Protein AF-A0A9P4W1W2-F1 (afdb_monomer)

Secondary structure (DSSP, 8-state):
---------------PPPPP-----------THHHHS--SS-----------TTT-SSEEEEEEEEE-TTS-EEEEEEEEETT--TTS-SEEE----EEETTEEEE---EEEEETTTTEEEEE--EEEPPTT--HHHHHHHHHHHHH---------PPP-----

InterPro domains:
  IPR000086 NUDIX hydrolase domain [PF00293] (92-153)
  IPR000086 NUDIX hydrolase domain [PS51462] (87-164)
  IPR015797 NUDIX hydrolase-like domain superfamily [SSF55811] (54-153)
  IPR020084 NUDIX hydrolase, conserved site [PS00893] (127-148)

Mean predicted aligned error: 12.4 Å

Foldseek 3Di:
DDDDDDDDDDDDDDDDDDDDDDPPDPDPDPPVVCVVDVDPDDDDDPDDDDDDQVRDQFKHKDWDFDADPVRDTDIDIDIDTPQDAPLNDFKDFDWDWDDDPPDDTDTDWDFDQDPVVNHTDTGGQMDTAHNPHHNLRRRQVSCCVRPVDGDDDDDDDPDDDDDD

Organism: Curvularia kusanoi (NCBI:txid90978)

Structure (mmCIF, N/CA/C/O backbone):
data_AF-A0A9P4W1W2-F1
#
_entry.id   AF-A0A9P4W1W2-F1
#
loop_
_atom_site.group_PDB
_atom_site.id
_atom_site.type_symbol
_atom_site.label_atom_id
_atom_site.label_alt_id
_atom_site.label_comp_id
_atom_site.label_asym_id
_atom_site.label_entity_id
_atom_site.label_seq_id
_atom_site.pdbx_PDB_ins_code
_atom_site.Cartn_x
_atom_site.Cartn_y
_atom_site.Cartn_z
_atom_site.occupancy
_atom_site.B_iso_or_equiv
_atom_site.auth_seq_id
_atom_site.auth_comp_id
_atom_site.auth_asym_id
_atom_site.auth_atom_id
_atom_site.pdbx_PDB_model_num
ATOM 1 N N . MET A 1 1 ? -58.997 12.666 -8.981 1.00 42.09 1 MET A N 1
ATOM 2 C CA . MET A 1 1 ? -59.905 11.986 -9.927 1.00 42.09 1 MET A CA 1
ATOM 3 C C . MET A 1 1 ? -59.162 11.747 -11.231 1.00 42.09 1 MET A C 1
ATOM 5 O O . MET A 1 1 ? -58.923 12.707 -11.944 1.00 42.09 1 MET A O 1
ATOM 9 N N . TYR A 1 2 ? -58.772 10.505 -11.519 1.00 28.31 2 TYR A N 1
ATOM 10 C CA . TYR A 1 2 ? -58.776 9.957 -12.880 1.00 28.31 2 TYR A CA 1
ATOM 11 C C . TYR A 1 2 ? -58.757 8.426 -12.772 1.00 28.31 2 TYR A C 1
ATOM 13 O O . TYR A 1 2 ? -58.086 7.861 -11.908 1.00 28.31 2 TYR A O 1
ATOM 21 N N . THR A 1 3 ? -59.621 7.786 -13.547 1.00 34.19 3 THR A N 1
ATOM 22 C CA . THR A 1 3 ? -60.171 6.443 -13.340 1.00 34.19 3 THR A CA 1
ATOM 23 C C . THR A 1 3 ? -59.312 5.329 -13.939 1.00 34.19 3 THR A C 1
ATOM 25 O O . THR A 1 3 ? -58.726 5.484 -15.006 1.00 34.19 3 THR A O 1
ATOM 28 N N . ARG A 1 4 ? -59.295 4.182 -13.245 1.00 30.03 4 ARG A N 1
ATOM 29 C CA . ARG A 1 4 ? -58.785 2.883 -13.709 1.00 30.03 4 ARG A CA 1
ATOM 30 C C . ARG A 1 4 ? -59.651 2.332 -14.846 1.00 30.03 4 ARG A C 1
ATOM 32 O O . ARG A 1 4 ? -60.868 2.289 -14.700 1.00 30.03 4 ARG A O 1
ATOM 39 N N . THR A 1 5 ? -59.011 1.768 -15.867 1.00 33.84 5 THR A N 1
ATOM 40 C CA . THR A 1 5 ? -59.645 0.841 -16.815 1.00 33.84 5 THR A CA 1
ATOM 41 C C . THR A 1 5 ? -58.957 -0.515 -16.681 1.00 33.84 5 THR A C 1
ATOM 43 O O . THR A 1 5 ? -57.754 -0.636 -16.897 1.00 33.84 5 THR A O 1
ATOM 46 N N . THR A 1 6 ? -59.706 -1.530 -16.258 1.00 34.06 6 THR A N 1
ATOM 47 C CA . THR A 1 6 ? -59.260 -2.924 -16.144 1.00 34.06 6 THR A CA 1
ATOM 48 C C . THR A 1 6 ? -59.501 -3.653 -17.460 1.00 34.06 6 THR A C 1
ATOM 50 O O . THR A 1 6 ? -60.626 -3.645 -17.952 1.00 34.06 6 THR A O 1
ATOM 53 N N . SER A 1 7 ? -58.488 -4.342 -17.990 1.00 34.75 7 SER A N 1
ATOM 54 C CA . SER A 1 7 ? -58.698 -5.411 -18.972 1.00 34.75 7 SER A CA 1
ATOM 55 C C . SER A 1 7 ? -58.046 -6.695 -18.463 1.00 34.75 7 SER A C 1
ATOM 57 O O . SER A 1 7 ? -56.886 -6.717 -18.054 1.00 34.75 7 SER A O 1
ATOM 59 N N . SER A 1 8 ? -58.861 -7.743 -18.389 1.00 35.97 8 SER A N 1
ATOM 60 C CA . SER A 1 8 ? -58.502 -9.089 -17.962 1.00 35.97 8 SER A CA 1
ATOM 61 C C . SER A 1 8 ? -57.805 -9.831 -19.099 1.00 35.97 8 SER A C 1
ATOM 63 O O . SER A 1 8 ? -58.373 -9.945 -20.185 1.00 35.97 8 SER A O 1
ATOM 65 N N . LEU A 1 9 ? -56.631 -10.403 -18.838 1.00 36.06 9 LEU A N 1
ATOM 66 C CA . LEU A 1 9 ? -55.970 -11.333 -19.751 1.00 36.06 9 LEU A CA 1
ATOM 67 C C . LEU A 1 9 ? -55.675 -12.649 -19.028 1.00 36.06 9 LEU A C 1
ATOM 69 O O . LEU A 1 9 ? -55.103 -12.687 -17.939 1.00 36.06 9 LEU A O 1
ATOM 73 N N . SER A 1 10 ? -56.164 -13.721 -19.647 1.00 35.12 10 SER A N 1
ATOM 74 C CA . SER A 1 10 ? -56.217 -15.092 -19.156 1.00 35.12 10 SER A CA 1
ATOM 75 C C . SER A 1 10 ? -54.838 -15.729 -18.986 1.00 35.12 10 SER A C 1
ATOM 77 O O . SER A 1 10 ? -53.961 -15.573 -19.835 1.00 35.12 10 SER A O 1
ATOM 79 N N . HIS A 1 11 ? -54.711 -16.543 -17.940 1.00 34.38 11 HIS A N 1
ATOM 80 C CA . HIS A 1 11 ? -53.593 -17.444 -17.679 1.00 34.38 11 HIS A CA 1
ATOM 81 C C . HIS A 1 11 ? -53.250 -18.350 -18.875 1.00 34.38 11 HIS A C 1
ATOM 83 O O . HIS A 1 11 ? -54.084 -19.126 -19.342 1.00 34.38 11 HIS A O 1
ATOM 89 N N . ARG A 1 12 ? -51.976 -18.346 -19.279 1.00 35.12 12 ARG A N 1
ATOM 90 C CA . ARG A 1 12 ? -51.316 -19.497 -19.907 1.00 35.12 12 ARG A CA 1
ATOM 91 C C . ARG A 1 12 ? -49.969 -19.714 -19.224 1.00 35.12 12 ARG A C 1
ATOM 93 O O . ARG A 1 12 ? -49.040 -18.936 -19.410 1.00 35.12 12 ARG A O 1
ATOM 100 N N . SER A 1 13 ? -49.885 -20.769 -18.419 1.00 30.78 13 SER A N 1
ATOM 101 C CA . SER A 1 13 ? -48.645 -21.239 -17.805 1.00 30.78 13 SER A CA 1
ATOM 102 C C . SER A 1 13 ? -47.705 -21.771 -18.886 1.00 30.78 13 SER A C 1
ATOM 104 O O . SER A 1 13 ? -48.005 -22.772 -19.536 1.00 30.78 13 SER A O 1
ATOM 106 N N . ALA A 1 14 ? -46.565 -21.112 -19.085 1.00 34.19 14 ALA A N 1
ATOM 107 C CA . ALA A 1 14 ? -45.470 -21.641 -19.887 1.00 34.19 14 ALA A CA 1
ATOM 108 C C . ALA A 1 14 ? -44.576 -22.512 -18.991 1.00 34.19 14 ALA A C 1
ATOM 110 O O . ALA A 1 14 ? -43.896 -22.018 -18.095 1.00 34.19 14 ALA A O 1
ATOM 111 N N . ILE A 1 15 ? -44.608 -23.824 -19.220 1.00 38.09 15 ILE A N 1
ATOM 112 C CA . ILE A 1 15 ? -43.747 -24.807 -18.555 1.00 38.09 15 ILE A CA 1
ATOM 113 C C . ILE A 1 15 ? -42.338 -24.682 -19.158 1.00 38.09 15 ILE A C 1
ATOM 115 O O . ILE A 1 15 ? -42.110 -25.062 -20.307 1.00 38.09 15 ILE A O 1
ATOM 119 N N . LEU A 1 16 ? -41.391 -24.132 -18.394 1.00 31.44 16 LEU A N 1
ATOM 120 C CA . LEU A 1 16 ? -39.969 -24.097 -18.748 1.00 31.44 16 LEU A CA 1
ATOM 121 C C . LEU A 1 16 ? -39.362 -25.500 -18.585 1.00 31.44 16 LEU A C 1
ATOM 123 O O . LEU A 1 16 ? -39.428 -26.097 -17.512 1.00 31.44 16 LEU A O 1
ATOM 127 N N . LYS A 1 17 ? -38.767 -26.035 -19.658 1.00 33.22 17 LYS A N 1
ATOM 128 C CA . LYS A 1 17 ? -38.020 -27.302 -19.625 1.00 33.22 17 LYS A CA 1
ATOM 129 C C . LYS A 1 17 ? -36.718 -27.116 -18.829 1.00 33.22 17 LYS A C 1
ATOM 131 O O . LYS A 1 17 ? -36.038 -26.112 -19.046 1.00 33.22 17 LYS A O 1
ATOM 136 N N . PRO A 1 18 ? -36.327 -28.063 -17.957 1.00 31.56 18 PRO A N 1
ATOM 137 C CA . PRO A 1 18 ? -35.081 -27.961 -17.212 1.00 31.56 18 PRO A CA 1
ATOM 138 C C . PRO A 1 18 ? -33.891 -28.023 -18.174 1.00 31.56 18 PRO A C 1
ATOM 140 O O . PRO A 1 18 ? -33.694 -28.995 -18.907 1.00 31.56 18 PRO A O 1
ATOM 143 N N . HIS A 1 19 ? -33.118 -26.940 -18.183 1.00 33.47 19 HIS A N 1
ATOM 144 C CA . HIS A 1 19 ? -31.867 -26.826 -18.911 1.00 33.47 19 HIS A CA 1
ATOM 145 C C . HIS A 1 19 ? -30.875 -27.855 -18.354 1.00 33.47 19 HIS A C 1
ATOM 147 O O . HIS A 1 19 ? -30.673 -27.952 -17.144 1.00 33.47 19 HIS A O 1
ATOM 153 N N . GLN A 1 20 ? -30.275 -28.633 -19.252 1.00 35.59 20 GLN A N 1
ATOM 154 C CA . GLN A 1 20 ? -29.245 -29.627 -18.962 1.00 35.59 20 GLN A CA 1
ATOM 155 C C . GLN A 1 20 ? -28.138 -28.999 -18.096 1.00 35.59 20 GLN A C 1
ATOM 157 O O . GLN A 1 20 ? -27.465 -28.064 -18.535 1.00 35.59 20 GLN A O 1
ATOM 162 N N . GLN A 1 21 ? -27.963 -29.499 -16.869 1.00 32.88 21 GLN A N 1
ATOM 163 C CA . GLN A 1 21 ? -26.798 -29.204 -16.037 1.00 32.88 21 GLN A CA 1
ATOM 164 C C . GLN A 1 21 ? -25.576 -29.829 -16.709 1.00 32.88 21 GLN A C 1
ATOM 166 O O . GLN A 1 21 ? -25.423 -31.053 -16.745 1.00 32.88 21 GLN A O 1
ATOM 171 N N . SER A 1 22 ? -24.703 -28.992 -17.265 1.00 32.34 22 SER A N 1
ATOM 172 C CA . SER A 1 22 ? -23.384 -29.440 -17.684 1.00 32.34 22 SER A CA 1
ATOM 173 C C . SER A 1 22 ? -22.628 -29.914 -16.442 1.00 32.34 22 SER A C 1
ATOM 175 O O . SER A 1 22 ? -22.437 -29.183 -15.471 1.00 32.34 22 SER A O 1
ATOM 177 N N . LYS A 1 23 ? -22.230 -31.189 -16.455 1.00 33.22 23 LYS A N 1
ATOM 178 C CA . LYS A 1 23 ? -21.349 -31.783 -15.450 1.00 33.22 23 LYS A CA 1
ATOM 179 C C . LYS A 1 23 ? -20.039 -30.994 -15.436 1.00 33.22 23 LYS A C 1
ATOM 181 O O . LYS A 1 23 ? -19.191 -31.203 -16.303 1.00 33.22 23 LYS A O 1
ATOM 186 N N . PHE A 1 24 ? -19.856 -30.111 -14.457 1.00 33.50 24 PHE A N 1
ATOM 187 C CA . PHE A 1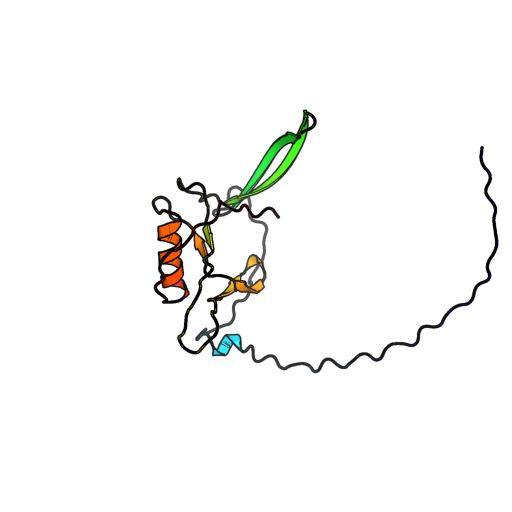 24 ? -18.529 -29.607 -14.127 1.00 33.50 24 PHE A CA 1
ATOM 188 C C . PHE A 1 24 ? -17.697 -30.806 -13.671 1.00 33.50 24 PHE A C 1
ATOM 190 O O . PHE A 1 24 ? -17.921 -31.372 -12.602 1.00 33.50 24 PHE A O 1
ATOM 197 N N . ARG A 1 25 ? -16.773 -31.245 -14.532 1.00 31.89 25 ARG A N 1
ATOM 198 C CA . ARG A 1 25 ? -15.729 -32.196 -14.151 1.00 31.89 25 ARG A CA 1
ATOM 199 C C . ARG A 1 25 ? -14.997 -31.600 -12.952 1.00 31.89 25 ARG A C 1
ATOM 201 O O . ARG A 1 25 ? -14.502 -30.479 -13.042 1.00 31.89 25 ARG A O 1
ATOM 208 N N . SER A 1 26 ? -14.927 -32.344 -11.850 1.00 28.95 26 SER A N 1
ATOM 209 C CA . SER A 1 26 ? -14.042 -32.002 -10.744 1.00 28.95 26 SER A CA 1
ATOM 210 C C . SER A 1 26 ? -12.615 -32.013 -11.282 1.00 28.95 26 SER A C 1
ATOM 212 O O . SER A 1 26 ? -12.039 -33.074 -11.529 1.00 28.95 26 SER A O 1
ATOM 214 N N . PHE A 1 27 ? -12.053 -30.833 -11.510 1.00 32.97 27 PHE A N 1
ATOM 215 C CA . PHE A 1 27 ? -10.617 -30.709 -11.655 1.00 32.97 27 PHE A CA 1
ATOM 216 C C . PHE A 1 27 ? -10.031 -31.071 -10.293 1.00 32.97 27 PHE A C 1
ATOM 218 O O . PHE A 1 27 ? -10.246 -30.374 -9.307 1.00 32.97 27 PHE A O 1
ATOM 225 N N . THR A 1 28 ? -9.350 -32.210 -10.214 1.00 33.50 28 THR A N 1
ATOM 226 C CA . THR A 1 28 ? -8.430 -32.503 -9.118 1.00 33.50 28 THR A CA 1
ATOM 227 C C . THR A 1 28 ? -7.371 -31.408 -9.121 1.00 33.50 28 THR A C 1
ATOM 229 O O . THR A 1 28 ? -6.455 -31.417 -9.941 1.00 33.50 28 THR A O 1
ATOM 232 N N . THR A 1 29 ? -7.549 -30.417 -8.250 1.00 39.22 29 THR A N 1
ATOM 233 C CA . THR A 1 29 ? -6.682 -29.247 -8.131 1.00 39.22 29 THR A CA 1
ATOM 234 C C . THR A 1 29 ? -5.360 -29.650 -7.485 1.00 39.22 29 THR A C 1
ATOM 236 O O . THR A 1 29 ? -5.140 -29.439 -6.294 1.00 39.22 29 THR A O 1
ATOM 239 N N . THR A 1 30 ? -4.421 -30.188 -8.260 1.00 42.84 30 THR A N 1
ATOM 240 C CA . THR A 1 30 ? -3.017 -29.906 -7.952 1.00 42.84 30 THR A CA 1
ATOM 241 C C . THR A 1 30 ? -2.836 -28.418 -8.211 1.00 42.84 30 THR A C 1
ATOM 243 O O . THR A 1 30 ? -2.748 -28.005 -9.362 1.00 42.84 30 THR A O 1
ATOM 246 N N . ASN A 1 31 ? -2.909 -27.609 -7.151 1.00 49.53 31 ASN A N 1
ATOM 247 C CA . ASN A 1 31 ? -2.805 -26.156 -7.225 1.00 49.53 31 ASN A CA 1
ATOM 248 C C . ASN A 1 31 ? -1.480 -25.785 -7.929 1.00 49.53 31 ASN A C 1
ATOM 250 O O . ASN A 1 31 ? -0.4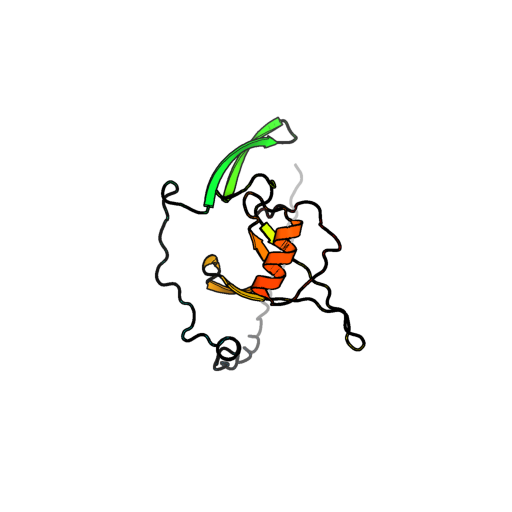23 -25.958 -7.313 1.00 49.53 31 ASN A O 1
ATOM 254 N N . PRO A 1 32 ? -1.495 -25.318 -9.195 1.00 47.28 32 PRO A N 1
ATOM 255 C CA . PRO A 1 32 ? -0.273 -25.110 -9.978 1.00 47.28 32 PRO A CA 1
ATOM 256 C C . PRO A 1 32 ? 0.639 -24.043 -9.355 1.00 47.28 32 PRO A C 1
ATOM 258 O O . PRO A 1 32 ? 1.845 -24.039 -9.587 1.00 47.28 32 PRO A O 1
ATOM 261 N N . PHE A 1 33 ? 0.090 -23.200 -8.476 1.00 49.56 33 PHE A N 1
ATOM 262 C CA . PHE A 1 33 ? 0.831 -22.213 -7.696 1.00 49.56 33 PHE A CA 1
ATOM 263 C C . PHE A 1 33 ? 1.809 -22.838 -6.693 1.00 49.56 33 PHE A C 1
ATOM 265 O O . PHE A 1 33 ? 2.859 -22.260 -6.423 1.00 49.56 33 PHE A O 1
ATOM 272 N N . ARG A 1 34 ? 1.511 -24.037 -6.169 1.00 50.38 34 ARG A N 1
ATOM 273 C CA . ARG A 1 34 ? 2.371 -24.722 -5.188 1.00 50.38 34 ARG A CA 1
ATOM 274 C C . ARG A 1 34 ? 3.686 -25.212 -5.801 1.00 50.38 34 ARG A C 1
ATOM 276 O O . ARG A 1 34 ? 4.652 -25.390 -5.075 1.00 50.38 34 ARG A O 1
ATOM 283 N N . ALA A 1 35 ? 3.713 -25.452 -7.111 1.00 47.97 35 ALA A N 1
ATOM 284 C CA . ALA A 1 35 ? 4.916 -25.895 -7.813 1.00 47.97 35 ALA A CA 1
ATOM 285 C C . ALA A 1 35 ? 5.813 -24.723 -8.252 1.00 47.97 35 ALA A C 1
ATOM 287 O O . ALA A 1 35 ? 7.020 -24.902 -8.374 1.00 47.97 35 ALA A O 1
ATOM 288 N N . ALA A 1 36 ? 5.236 -23.538 -8.490 1.00 51.41 36 ALA A N 1
ATOM 289 C CA . ALA A 1 36 ? 5.962 -22.370 -9.000 1.00 51.41 36 ALA A CA 1
ATOM 290 C C . ALA A 1 36 ? 6.721 -21.596 -7.908 1.00 51.41 36 ALA A C 1
ATOM 292 O O . ALA A 1 36 ? 7.779 -21.035 -8.174 1.00 51.41 36 ALA A O 1
ATOM 293 N N . TYR A 1 37 ? 6.206 -21.596 -6.678 1.00 55.16 37 TYR A N 1
ATOM 294 C CA . TYR A 1 37 ? 6.903 -21.079 -5.504 1.00 55.16 37 TYR A CA 1
ATOM 295 C C . TYR A 1 37 ? 7.289 -22.263 -4.625 1.00 55.16 37 TYR A C 1
ATOM 297 O O . TYR A 1 37 ? 6.419 -23.053 -4.272 1.00 55.16 37 TYR A O 1
ATOM 305 N N . ASN A 1 38 ? 8.570 -22.387 -4.261 1.00 60.88 38 ASN A N 1
ATOM 306 C CA . ASN A 1 38 ? 9.101 -23.426 -3.368 1.00 60.88 38 ASN A CA 1
ATOM 307 C C . ASN A 1 38 ? 8.583 -23.246 -1.922 1.00 60.88 38 ASN A C 1
ATOM 309 O O . ASN A 1 38 ? 9.343 -22.989 -0.991 1.00 60.88 38 ASN A O 1
ATOM 313 N N . MET A 1 39 ? 7.263 -23.297 -1.743 1.00 66.44 39 MET A N 1
ATOM 314 C CA . MET A 1 39 ? 6.580 -23.095 -0.475 1.00 66.44 39 MET A CA 1
ATOM 315 C C . MET A 1 39 ? 6.381 -24.454 0.201 1.00 66.44 39 MET A C 1
ATOM 317 O O . MET A 1 39 ? 5.687 -25.314 -0.353 1.00 66.44 39 MET A O 1
ATOM 321 N N 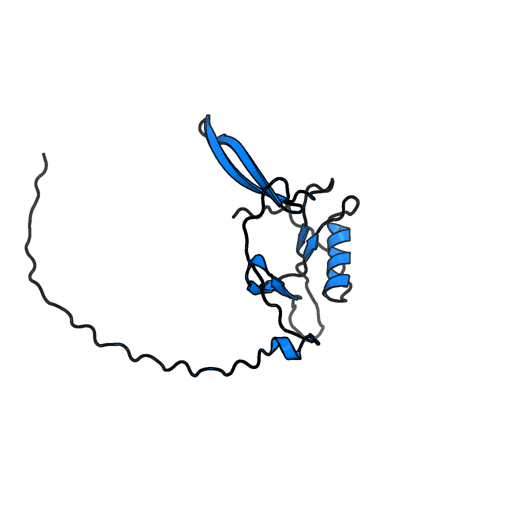. PRO A 1 40 ? 6.923 -24.666 1.413 1.00 77.19 40 PRO A N 1
ATOM 322 C CA . PRO A 1 40 ? 6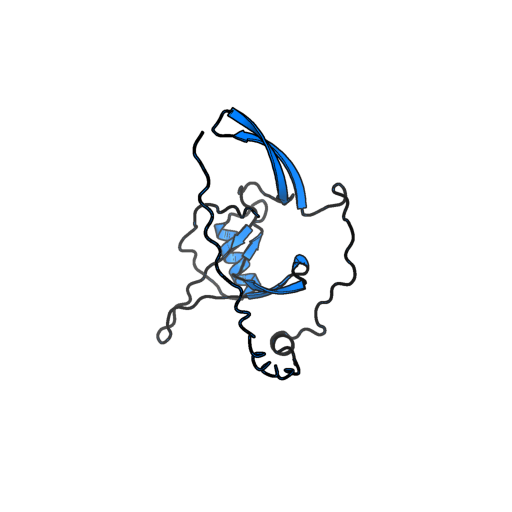.823 -25.956 2.096 1.00 77.19 40 PRO A CA 1
ATOM 323 C C . PRO A 1 40 ? 5.368 -26.325 2.435 1.00 77.19 40 PRO A C 1
ATOM 325 O O . PRO A 1 40 ? 5.010 -27.504 2.468 1.00 77.19 40 PRO A O 1
ATOM 328 N N . GLN A 1 41 ? 4.499 -25.327 2.628 1.00 84.06 41 GLN A N 1
ATOM 329 C CA . GLN A 1 41 ? 3.091 -25.505 2.978 1.00 84.06 41 GLN A CA 1
ATOM 330 C C . GLN A 1 41 ? 2.215 -24.390 2.379 1.00 84.06 41 GLN A C 1
ATOM 332 O O . GLN A 1 41 ? 2.667 -23.263 2.196 1.00 84.06 41 GLN A O 1
ATOM 337 N N . ALA A 1 42 ? 0.946 -24.703 2.091 1.00 85.81 42 ALA A N 1
ATOM 338 C CA . ALA A 1 42 ? -0.044 -23.716 1.664 1.00 85.81 42 ALA A CA 1
ATOM 339 C C . ALA A 1 42 ? -0.492 -22.803 2.831 1.00 85.81 42 ALA A C 1
ATOM 341 O O . ALA A 1 42 ? -0.658 -23.301 3.952 1.00 85.81 42 ALA A O 1
ATOM 342 N N . PRO A 1 43 ? -0.744 -21.503 2.581 1.00 90.69 43 PRO A N 1
ATOM 343 C CA . PRO A 1 43 ? -1.346 -20.610 3.566 1.00 90.69 43 PRO A CA 1
ATOM 344 C C . PRO A 1 43 ? -2.704 -21.132 4.046 1.00 90.69 43 PRO A C 1
ATOM 346 O O . PRO A 1 43 ? -3.453 -21.738 3.280 1.00 90.69 43 PRO A O 1
ATOM 349 N N . LYS A 1 44 ? -3.011 -20.913 5.326 1.00 92.38 44 LYS A N 1
ATOM 350 C CA . LYS A 1 44 ? -4.290 -21.295 5.928 1.00 92.38 44 LYS A CA 1
ATOM 351 C C . LYS A 1 44 ? -4.642 -20.340 7.062 1.00 92.38 44 LYS A C 1
ATOM 353 O O . LYS A 1 44 ? -3.851 -20.182 7.996 1.00 92.38 44 LYS A O 1
ATOM 358 N N . ILE A 1 45 ? -5.845 -19.773 7.020 1.00 95.06 45 ILE A N 1
ATOM 359 C CA . ILE A 1 45 ? -6.403 -19.011 8.140 1.00 95.06 45 ILE A CA 1
ATOM 360 C C . ILE A 1 45 ? -6.642 -19.959 9.319 1.00 95.06 45 ILE A C 1
ATOM 362 O O . ILE A 1 45 ? -7.290 -20.998 9.186 1.00 95.06 45 ILE A O 1
ATOM 366 N N . LYS A 1 46 ? -6.087 -19.614 10.484 1.00 96.38 46 LYS A N 1
ATOM 367 C CA . LYS A 1 46 ? -6.242 -20.410 11.712 1.00 96.38 46 LYS A CA 1
ATOM 368 C C . LYS A 1 46 ? -7.482 -20.018 12.510 1.00 96.38 46 LYS A C 1
ATOM 370 O O . LYS A 1 46 ? -8.157 -20.892 13.041 1.00 96.38 46 LYS A O 1
ATOM 375 N N . LYS A 1 47 ? -7.748 -18.717 12.619 1.00 96.25 47 LYS A N 1
ATOM 376 C CA . LYS A 1 47 ? -8.836 -18.140 13.411 1.00 96.25 47 LYS A CA 1
ATOM 377 C C . LYS A 1 47 ? -9.111 -16.721 12.913 1.00 96.25 47 LYS A C 1
ATOM 379 O O . LYS A 1 47 ? -8.180 -16.044 12.482 1.00 96.25 47 LYS A O 1
ATOM 384 N N . ILE A 1 48 ? -10.370 -16.301 12.982 1.00 95.94 48 ILE A N 1
ATOM 385 C CA . ILE A 1 48 ? -10.810 -14.920 12.768 1.00 95.94 48 ILE A CA 1
ATOM 386 C C . ILE A 1 48 ? -11.544 -14.502 14.040 1.00 95.94 48 ILE A C 1
ATOM 388 O O . ILE A 1 48 ? -12.405 -15.239 14.521 1.00 95.94 48 ILE A O 1
ATOM 392 N N . GLU A 1 49 ? -11.183 -13.354 14.602 1.00 96.25 49 GLU A N 1
ATOM 393 C CA . GLU A 1 49 ? -11.792 -12.808 15.814 1.00 96.25 49 GLU A CA 1
ATOM 394 C C . GLU A 1 49 ? -11.885 -11.284 15.736 1.00 96.25 49 GLU A C 1
ATOM 396 O O . GLU A 1 49 ? -11.208 -10.656 14.919 1.00 96.25 49 GLU A O 1
ATOM 401 N N . ALA A 1 50 ? -12.759 -10.697 16.553 1.00 94.75 50 ALA A N 1
ATOM 402 C CA . ALA A 1 50 ? -12.866 -9.249 16.647 1.00 94.75 50 ALA A CA 1
ATOM 403 C C . ALA A 1 50 ? -11.569 -8.674 17.234 1.00 94.75 50 ALA A C 1
ATOM 405 O O . ALA A 1 50 ? -11.081 -9.172 18.246 1.00 94.75 50 ALA A O 1
ATOM 406 N N . LEU A 1 51 ? -11.036 -7.626 16.603 1.00 94.25 51 LEU A N 1
ATOM 407 C CA . LEU A 1 51 ? -9.866 -6.892 17.080 1.00 94.25 51 LEU A CA 1
ATOM 408 C C . LEU A 1 51 ? -10.327 -5.551 17.671 1.00 94.25 51 LEU A C 1
ATOM 410 O O . LEU A 1 51 ? -10.831 -4.716 16.912 1.00 94.25 51 LEU A O 1
ATOM 414 N N . PRO A 1 52 ? -10.181 -5.330 18.989 1.00 94.75 52 PRO A N 1
ATOM 415 C CA . PRO A 1 52 ? -10.448 -4.035 19.608 1.00 94.75 52 PRO A CA 1
ATOM 416 C C . PRO A 1 52 ? -9.624 -2.904 18.969 1.00 94.75 52 PRO A C 1
ATOM 418 O O . PRO A 1 52 ? -8.485 -3.097 18.539 1.00 94.75 52 PRO A O 1
ATOM 421 N N . ALA A 1 53 ? -10.209 -1.708 18.867 1.00 91.88 53 ALA A N 1
ATOM 422 C CA . ALA A 1 53 ? -9.613 -0.592 18.122 1.00 91.88 53 ALA A CA 1
ATOM 423 C C . ALA A 1 53 ? -8.326 -0.033 18.767 1.00 91.88 53 ALA A C 1
ATOM 425 O O . ALA A 1 53 ? -7.439 0.469 18.068 1.00 91.88 53 ALA A O 1
ATOM 426 N N . ASP A 1 54 ? -8.228 -0.129 20.090 1.00 92.75 54 ASP A N 1
ATOM 427 C CA . ASP A 1 54 ? -7.062 0.223 20.901 1.00 92.75 54 ASP A CA 1
ATOM 428 C C . ASP A 1 54 ? -5.910 -0.779 20.740 1.00 92.75 54 ASP A C 1
ATOM 430 O O . ASP A 1 54 ? -4.744 -0.387 20.776 1.00 92.75 54 ASP A O 1
ATOM 434 N N . GLU A 1 55 ? -6.219 -2.042 20.451 1.00 94.94 55 GLU A N 1
ATOM 435 C CA . GLU A 1 55 ? -5.230 -3.080 20.135 1.00 94.94 55 GLU A CA 1
ATOM 436 C C . GLU A 1 55 ? -4.783 -3.061 18.659 1.00 94.94 55 GLU A C 1
ATOM 438 O O . GLU A 1 55 ? -3.739 -3.616 18.296 1.00 94.94 55 GLU A O 1
ATOM 443 N N . ALA A 1 56 ? -5.549 -2.417 17.773 1.00 94.69 56 ALA A N 1
ATOM 444 C CA . ALA A 1 56 ? -5.273 -2.414 16.342 1.00 94.69 56 ALA A CA 1
ATOM 445 C C . ALA A 1 56 ? -3.984 -1.642 16.000 1.00 94.69 56 ALA A C 1
ATOM 447 O O . ALA A 1 56 ? -3.924 -0.418 16.077 1.00 94.69 56 ALA A O 1
ATOM 448 N N . LYS A 1 57 ? -2.939 -2.345 15.550 1.00 94.56 57 LYS A N 1
ATOM 449 C CA . LYS A 1 57 ? -1.649 -1.720 15.198 1.00 94.56 57 LYS A CA 1
ATOM 450 C C . LYS A 1 57 ? -1.650 -0.994 13.847 1.00 94.56 57 LYS A C 1
ATOM 452 O O . LYS A 1 57 ? -0.977 0.020 13.695 1.00 94.56 57 LYS A O 1
ATOM 457 N N . TRP A 1 58 ? -2.348 -1.539 12.852 1.00 92.81 58 TRP A N 1
ATOM 458 C CA . TRP A 1 58 ? -2.144 -1.164 11.443 1.00 92.81 58 TRP A CA 1
ATOM 459 C C . TRP A 1 58 ? -3.251 -0.285 10.861 1.00 92.81 58 TRP A C 1
ATOM 461 O O . TRP A 1 58 ? -2.976 0.570 10.019 1.00 92.81 58 TRP A O 1
ATOM 471 N N . VAL A 1 59 ? -4.488 -0.506 11.301 1.00 93.88 59 VAL A N 1
ATOM 472 C CA . VAL A 1 59 ? -5.699 0.136 10.780 1.00 93.88 59 VAL A CA 1
ATOM 473 C C . VAL A 1 59 ? -6.462 0.773 11.935 1.00 93.88 59 VAL A C 1
ATOM 475 O O . VAL A 1 59 ? -6.432 0.269 13.057 1.00 93.88 59 VAL A O 1
ATOM 478 N N . GLU A 1 60 ? -7.139 1.878 11.661 1.00 93.94 60 GLU A N 1
ATOM 479 C CA . GLU A 1 60 ? -8.115 2.506 12.545 1.00 93.94 60 GLU A CA 1
ATOM 480 C C . GLU A 1 60 ? -9.425 2.771 11.819 1.00 93.94 60 GLU A C 1
ATOM 482 O O . GLU A 1 60 ? -9.438 2.970 10.605 1.00 93.94 60 GLU A O 1
ATOM 487 N N . PHE A 1 61 ? -10.514 2.814 12.584 1.00 93.94 61 PHE A N 1
ATOM 488 C CA . PHE A 1 61 ? -11.801 3.287 12.101 1.00 93.94 61 PHE A CA 1
ATOM 489 C C . PHE A 1 61 ? -12.019 4.725 12.556 1.00 93.94 61 PHE A C 1
ATOM 491 O O . PHE A 1 61 ? -11.906 5.037 13.742 1.00 93.94 61 PHE A O 1
ATOM 498 N N . GLN A 1 62 ? -12.337 5.598 11.609 1.00 92.31 62 GLN A N 1
ATOM 499 C CA . GLN A 1 62 ? -12.607 7.006 11.842 1.00 92.31 62 GLN A CA 1
ATOM 500 C C . GLN A 1 62 ? -14.064 7.326 11.524 1.00 92.31 62 GLN A C 1
ATOM 502 O O . GLN A 1 62 ? -14.624 6.861 10.530 1.00 92.31 62 GLN A O 1
ATOM 507 N N . LYS A 1 63 ? -14.662 8.177 12.359 1.00 95.25 63 LYS A N 1
ATOM 508 C CA . LYS A 1 63 ? -15.938 8.825 12.070 1.00 95.25 63 LYS A CA 1
ATOM 509 C C . LYS A 1 63 ? -15.659 10.212 11.506 1.00 95.25 63 LYS A C 1
ATOM 511 O O . LYS A 1 63 ? -15.103 11.060 12.200 1.00 95.25 63 LYS A O 1
ATOM 516 N N . ILE A 1 64 ? -16.071 10.440 10.268 1.00 94.62 64 ILE A N 1
ATOM 517 C CA . ILE A 1 64 ? -15.922 11.716 9.575 1.00 94.62 64 ILE A CA 1
ATOM 518 C C . ILE A 1 64 ? -17.267 12.436 9.624 1.00 94.62 64 ILE A C 1
ATOM 520 O O . ILE A 1 64 ? -18.209 12.054 8.931 1.00 94.62 64 ILE A O 1
ATOM 524 N N . SER A 1 65 ? -17.353 13.482 10.442 1.00 97.00 65 SER A N 1
ATOM 525 C CA . SER A 1 65 ? -18.472 14.426 10.414 1.00 97.00 65 SER A CA 1
ATOM 526 C C . SER A 1 65 ? -18.153 15.526 9.406 1.00 97.00 65 SER A C 1
ATOM 528 O O . SER A 1 65 ? -17.155 16.229 9.565 1.00 97.00 65 SER A O 1
ATOM 530 N N . TRP A 1 66 ? -18.964 15.664 8.361 1.00 95.88 66 TRP A N 1
ATOM 531 C CA . TRP A 1 66 ? -18.722 16.620 7.280 1.00 95.88 66 TRP A CA 1
ATOM 532 C C . TRP A 1 66 ? -20.021 17.250 6.786 1.00 95.88 66 TRP A C 1
ATOM 534 O O . TRP A 1 66 ? -21.103 16.713 7.007 1.00 95.88 66 TRP A O 1
ATOM 544 N N . GLN A 1 67 ? -19.909 18.389 6.108 1.00 97.56 67 GLN A N 1
ATOM 545 C CA . GLN A 1 67 ? -21.045 19.079 5.514 1.00 97.56 67 GLN A CA 1
ATOM 546 C C . GLN A 1 67 ? -21.051 18.874 4.000 1.00 97.56 67 GLN A C 1
ATOM 548 O O . GLN A 1 67 ? -20.042 19.114 3.335 1.00 97.56 67 GLN A O 1
ATOM 553 N N . ASP A 1 68 ? -22.184 18.423 3.463 1.00 96.25 68 ASP A N 1
ATOM 554 C CA . ASP A 1 68 ? -22.330 18.184 2.031 1.00 96.25 68 ASP A CA 1
ATOM 555 C C . ASP A 1 68 ? -22.487 19.476 1.214 1.00 96.25 68 ASP A C 1
ATOM 557 O O . ASP A 1 68 ? -22.623 20.578 1.748 1.00 96.25 68 ASP A O 1
ATOM 561 N N . GLN A 1 69 ? -22.506 19.344 -0.113 1.00 96.75 69 GLN A N 1
ATOM 562 C CA . GLN A 1 69 ? -22.638 20.464 -1.050 1.00 96.75 69 GLN A CA 1
ATOM 563 C C . GLN A 1 69 ? -23.940 21.272 -0.902 1.00 96.75 69 GLN A C 1
ATOM 565 O O . GLN A 1 69 ? -24.085 22.320 -1.524 1.00 96.75 69 GLN A O 1
ATOM 570 N N . THR A 1 70 ? -24.907 20.778 -0.124 1.00 97.31 70 THR A N 1
ATOM 571 C CA . THR A 1 70 ? -26.175 21.459 0.174 1.00 97.31 70 THR A CA 1
ATOM 572 C C . THR A 1 70 ? -26.195 22.100 1.562 1.00 97.31 70 THR A C 1
ATOM 574 O O . THR A 1 70 ? -27.218 22.659 1.952 1.00 97.31 70 THR A O 1
ATOM 577 N N . GLY A 1 71 ? -25.091 22.025 2.311 1.00 97.19 71 GLY A N 1
ATOM 578 C CA . GLY A 1 71 ? -24.994 22.545 3.672 1.00 97.19 71 GLY A CA 1
ATOM 579 C C . GLY A 1 71 ? -25.519 21.586 4.744 1.00 97.19 71 GLY A C 1
ATOM 580 O O . GLY A 1 71 ? -25.715 22.004 5.880 1.00 97.19 71 GLY A O 1
ATOM 581 N N . ARG A 1 72 ? -25.788 20.313 4.414 1.00 97.56 72 ARG A N 1
ATOM 582 C CA . ARG A 1 72 ? -26.317 19.339 5.383 1.00 97.56 72 ARG A CA 1
ATOM 583 C C . ARG A 1 72 ? -25.198 18.563 6.053 1.00 97.56 72 ARG A C 1
ATOM 585 O O . ARG A 1 72 ? -24.335 18.011 5.372 1.00 97.56 72 ARG A O 1
ATOM 592 N N . ASP A 1 73 ? -25.287 18.443 7.371 1.00 98.06 73 ASP A N 1
ATOM 593 C CA . ASP A 1 73 ? -24.356 17.639 8.152 1.00 98.06 73 ASP A CA 1
ATOM 594 C C . ASP A 1 73 ? -24.574 16.146 7.894 1.00 98.06 73 ASP A C 1
ATOM 596 O O . ASP A 1 73 ? -25.698 15.631 7.905 1.00 98.06 73 ASP A O 1
ATOM 600 N N . ARG A 1 74 ? -23.470 15.443 7.653 1.00 97.25 74 ARG A N 1
ATOM 601 C CA . ARG A 1 74 ? -23.412 14.012 7.375 1.00 97.25 74 ARG A CA 1
ATOM 602 C C . ARG A 1 74 ? -22.305 13.356 8.175 1.00 97.25 74 ARG A C 1
ATOM 604 O O . ARG A 1 74 ? -21.346 13.989 8.610 1.00 97.25 74 ARG A O 1
ATOM 611 N N . VAL A 1 75 ? -22.446 12.047 8.325 1.00 96.44 75 VAL A N 1
ATOM 612 C CA . VAL A 1 75 ? -21.452 11.187 8.955 1.00 96.44 75 VAL A CA 1
ATOM 613 C C . VAL A 1 75 ? -21.023 10.129 7.949 1.00 96.44 75 VAL A C 1
ATOM 615 O O . VAL A 1 75 ? -21.866 9.558 7.259 1.00 96.44 75 VAL A O 1
ATOM 618 N N . TRP A 1 76 ? -19.720 9.884 7.874 1.00 95.50 76 TRP A N 1
ATOM 619 C CA . TRP A 1 76 ? -19.113 8.807 7.102 1.00 95.50 76 TRP A CA 1
ATOM 620 C C . TRP A 1 76 ? -18.212 7.965 8.009 1.00 95.50 76 TRP A C 1
ATOM 622 O O . TRP A 1 76 ? -17.562 8.503 8.906 1.00 95.50 76 TRP A O 1
ATOM 632 N N . GLU A 1 77 ? -18.164 6.656 7.783 1.00 94.06 77 GLU A N 1
ATOM 633 C CA . GLU A 1 77 ? -17.234 5.747 8.459 1.00 94.06 77 GLU A CA 1
ATOM 634 C C . GLU A 1 77 ? -16.090 5.407 7.506 1.00 94.06 77 GLU A C 1
ATOM 636 O O . GLU A 1 77 ? -16.323 5.051 6.353 1.00 94.06 77 GLU A O 1
ATOM 641 N N . ALA A 1 78 ? -14.852 5.550 7.968 1.00 92.31 78 ALA A N 1
ATOM 642 C CA . ALA A 1 78 ? -13.660 5.312 7.164 1.00 92.31 78 ALA A CA 1
ATOM 643 C C . ALA A 1 78 ? -12.696 4.367 7.881 1.00 92.31 78 ALA A C 1
ATOM 645 O O . ALA A 1 78 ? -12.594 4.395 9.106 1.00 92.31 78 ALA A O 1
ATOM 646 N N . ALA A 1 79 ? -11.975 3.552 7.113 1.00 91.62 79 ALA A N 1
ATOM 647 C CA . ALA A 1 79 ? -10.862 2.748 7.601 1.00 91.62 79 ALA A CA 1
ATOM 648 C C . ALA A 1 79 ? -9.548 3.325 7.063 1.00 91.62 79 ALA A C 1
ATOM 650 O O . ALA A 1 79 ? -9.347 3.388 5.850 1.00 91.62 79 ALA A O 1
ATOM 651 N N . ASN A 1 80 ? -8.645 3.720 7.959 1.00 90.88 80 ASN A N 1
ATOM 652 C CA . ASN A 1 80 ? -7.396 4.390 7.604 1.00 90.88 80 ASN A CA 1
ATOM 653 C C . ASN A 1 80 ? -6.189 3.614 8.134 1.00 90.88 80 ASN A C 1
ATOM 655 O O . ASN A 1 80 ? -6.271 2.910 9.140 1.00 90.88 80 ASN A O 1
ATOM 659 N N . ARG A 1 81 ? -5.033 3.766 7.479 1.00 91.31 81 ARG A N 1
ATOM 660 C CA . ARG A 1 81 ? -3.761 3.272 8.018 1.00 91.31 81 ARG A CA 1
ATOM 661 C C . ARG A 1 81 ? -3.244 4.214 9.099 1.00 91.31 81 ARG A C 1
ATOM 663 O O . ARG A 1 81 ? -3.185 5.421 8.889 1.00 91.31 81 ARG A O 1
ATOM 670 N N . LYS A 1 82 ? -2.749 3.643 10.200 1.00 90.19 82 LYS A N 1
ATOM 671 C CA . LYS A 1 82 ? -2.066 4.396 11.271 1.00 90.19 82 LYS A CA 1
ATOM 672 C C . LYS A 1 82 ? -0.644 4.839 10.892 1.00 90.19 82 LYS A C 1
ATOM 674 O O . LYS A 1 82 ? -0.000 5.570 11.633 1.00 90.19 82 LYS A O 1
ATOM 679 N N . THR A 1 83 ? -0.130 4.362 9.760 1.00 88.19 83 THR A N 1
ATOM 680 C CA . THR A 1 83 ? 1.285 4.466 9.374 1.00 88.19 83 THR A CA 1
ATOM 681 C C . THR A 1 83 ? 1.555 5.500 8.283 1.00 88.19 83 THR A C 1
ATOM 683 O O . THR A 1 83 ? 2.645 5.492 7.719 1.00 88.19 83 THR A O 1
ATOM 686 N N . ARG A 1 84 ? 0.589 6.361 7.934 1.00 88.00 84 ARG A N 1
ATOM 687 C CA . ARG A 1 84 ? 0.789 7.360 6.876 1.00 88.00 84 ARG A CA 1
ATOM 688 C C . ARG A 1 84 ? 1.899 8.339 7.265 1.00 88.00 84 ARG A C 1
ATOM 690 O O . ARG A 1 84 ? 1.788 9.042 8.267 1.00 88.00 84 ARG A O 1
ATOM 697 N N . GLY A 1 85 ? 2.961 8.376 6.462 1.00 84.38 85 GLY A N 1
ATOM 698 C CA . GLY A 1 85 ? 4.113 9.249 6.673 1.00 84.38 85 GLY A CA 1
ATOM 699 C C . GLY A 1 85 ? 3.931 10.666 6.119 1.00 84.38 85 GLY A C 1
ATOM 700 O O . GLY A 1 85 ? 2.896 11.026 5.554 1.00 84.38 85 GLY A O 1
ATOM 701 N N . ALA A 1 86 ? 4.993 11.470 6.227 1.00 84.44 86 ALA A N 1
ATOM 702 C CA . ALA A 1 86 ? 5.015 12.86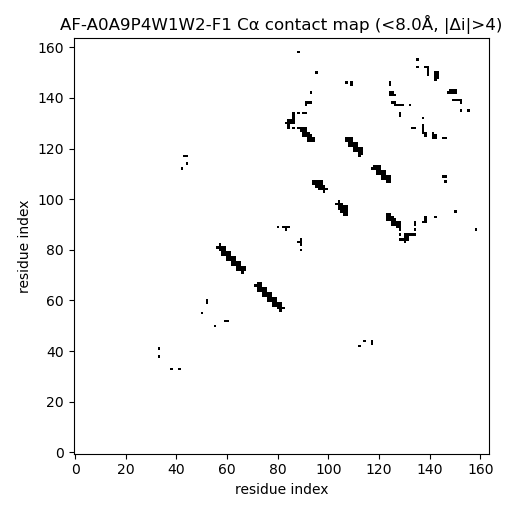5 5.773 1.00 84.44 86 ALA A CA 1
ATOM 703 C C . ALA A 1 86 ? 4.849 13.032 4.248 1.00 84.44 86 ALA A C 1
ATOM 705 O O . ALA A 1 86 ? 4.472 14.109 3.793 1.00 84.44 86 ALA A O 1
ATOM 706 N N . ALA A 1 87 ? 5.079 11.972 3.463 1.00 85.69 87 ALA A N 1
ATOM 707 C CA . ALA A 1 87 ? 4.854 11.961 2.017 1.00 85.69 87 ALA A CA 1
ATOM 708 C C . ALA A 1 87 ? 3.368 12.110 1.623 1.00 85.69 87 ALA A C 1
ATOM 710 O O . ALA A 1 87 ? 3.062 12.326 0.453 1.00 85.69 87 ALA A O 1
ATOM 711 N N . GLY A 1 88 ? 2.436 11.986 2.577 1.00 89.25 88 GLY A N 1
ATOM 712 C CA . GLY A 1 88 ? 1.004 12.211 2.353 1.00 89.25 88 GLY A CA 1
ATOM 713 C C . GLY A 1 88 ? 0.278 11.078 1.620 1.00 89.25 88 GLY A C 1
ATOM 714 O O . GLY A 1 88 ? -0.929 11.167 1.403 1.00 89.25 88 GLY A O 1
ATOM 715 N N . VAL A 1 89 ? 0.984 9.999 1.281 1.00 92.50 89 VAL A N 1
ATOM 716 C CA . VAL A 1 89 ? 0.446 8.780 0.666 1.00 92.50 89 VAL A CA 1
ATOM 717 C C . VAL A 1 89 ? 0.871 7.559 1.474 1.00 92.50 89 VAL A C 1
ATOM 719 O O . VAL A 1 89 ? 1.915 7.575 2.122 1.00 92.50 89 VAL A O 1
ATOM 722 N N . ASP A 1 90 ? 0.056 6.505 1.452 1.00 93.69 90 ASP A N 1
ATOM 723 C CA . ASP A 1 90 ? 0.359 5.276 2.195 1.00 93.69 90 ASP A CA 1
ATOM 724 C C . ASP A 1 90 ? 1.291 4.337 1.430 1.00 93.69 90 ASP A C 1
ATOM 726 O O . ASP A 1 90 ? 2.106 3.640 2.028 1.00 93.69 90 ASP A O 1
ATOM 730 N N . ALA A 1 91 ? 1.102 4.261 0.114 1.00 94.88 91 ALA A N 1
ATOM 731 C CA . ALA A 1 91 ? 1.660 3.216 -0.724 1.00 94.88 91 ALA A CA 1
ATOM 732 C C . ALA A 1 91 ? 1.781 3.670 -2.179 1.00 94.88 91 ALA A C 1
ATOM 734 O O . ALA A 1 91 ? 1.128 4.626 -2.608 1.00 94.88 91 ALA A O 1
ATOM 735 N N . VAL A 1 92 ? 2.566 2.918 -2.941 1.00 96.50 92 VAL A N 1
ATOM 736 C CA . VAL A 1 92 ? 2.673 3.013 -4.397 1.00 96.50 92 VAL A CA 1
ATOM 737 C C . VAL A 1 92 ? 2.262 1.697 -5.041 1.00 96.50 92 VAL A C 1
ATOM 739 O O . VAL A 1 92 ? 2.480 0.630 -4.478 1.00 96.50 92 VAL A O 1
ATOM 742 N N . ALA A 1 93 ? 1.684 1.780 -6.238 1.00 96.69 93 ALA A N 1
ATOM 743 C CA . ALA A 1 93 ? 1.464 0.641 -7.122 1.00 96.69 93 ALA A CA 1
ATOM 744 C C . ALA A 1 93 ? 2.208 0.896 -8.436 1.00 96.69 93 ALA A C 1
ATOM 746 O O . ALA A 1 93 ? 2.082 1.972 -9.029 1.00 96.69 93 ALA A O 1
ATOM 747 N N . ILE A 1 94 ? 2.991 -0.077 -8.893 1.00 97.56 94 ILE A N 1
ATOM 748 C CA . ILE A 1 94 ? 3.909 0.073 -10.018 1.00 97.56 94 ILE A CA 1
ATOM 749 C C . ILE A 1 94 ? 3.347 -0.628 -11.255 1.00 97.56 94 ILE A C 1
ATOM 751 O O . ILE A 1 94 ? 3.353 -1.851 -11.370 1.00 97.56 94 ILE A O 1
ATOM 755 N N . CYS A 1 95 ? 2.926 0.155 -12.248 1.00 96.81 95 CYS A N 1
ATOM 756 C CA . CYS A 1 95 ? 2.618 -0.366 -13.578 1.00 96.81 95 CYS A CA 1
ATOM 757 C C . CYS A 1 95 ? 3.877 -0.328 -14.453 1.00 96.81 95 CYS A C 1
ATOM 759 O O . CYS A 1 95 ? 4.324 0.737 -14.881 1.00 96.81 95 CYS A O 1
ATOM 761 N N . THR A 1 96 ? 4.467 -1.493 -14.717 1.00 96.75 96 THR A N 1
ATOM 762 C CA . THR A 1 96 ? 5.690 -1.587 -15.523 1.00 96.75 96 THR A CA 1
ATOM 763 C C . THR A 1 96 ? 5.388 -1.754 -17.007 1.00 96.75 96 THR A C 1
ATOM 765 O O . THR A 1 96 ? 4.415 -2.397 -17.398 1.00 96.75 96 THR A O 1
ATOM 768 N N . VAL A 1 97 ? 6.268 -1.218 -17.854 1.00 96.56 97 VAL A N 1
ATOM 769 C CA . VAL A 1 97 ? 6.267 -1.484 -19.297 1.00 96.56 97 VAL A CA 1
ATOM 770 C C . VAL A 1 97 ? 7.588 -2.142 -19.672 1.00 96.56 97 VAL A C 1
ATOM 772 O O . VAL A 1 97 ? 8.605 -1.475 -19.858 1.00 96.56 97 VAL A O 1
ATOM 775 N N . ILE A 1 98 ? 7.568 -3.462 -19.818 1.00 95.75 98 ILE A N 1
ATOM 776 C CA . ILE A 1 98 ? 8.691 -4.235 -20.340 1.00 95.75 98 ILE A CA 1
ATOM 777 C C . ILE A 1 98 ? 8.673 -4.139 -21.863 1.00 95.75 98 ILE A C 1
ATOM 779 O O . ILE A 1 98 ? 7.699 -4.507 -22.524 1.00 95.75 98 ILE A O 1
ATOM 783 N N . ARG A 1 99 ? 9.785 -3.672 -22.431 1.00 94.62 99 ARG A N 1
ATOM 784 C CA . ARG A 1 99 ? 10.018 -3.654 -23.877 1.00 94.62 99 ARG A CA 1
ATOM 785 C C . ARG A 1 99 ? 10.980 -4.772 -24.243 1.00 94.62 99 ARG A C 1
ATOM 787 O O . ARG A 1 99 ? 12.021 -4.931 -23.617 1.00 94.62 99 ARG A O 1
ATOM 794 N N . HIS A 1 100 ? 10.646 -5.520 -25.286 1.00 94.00 100 HIS A N 1
ATOM 795 C CA . HIS A 1 100 ? 11.495 -6.578 -25.820 1.00 94.00 100 HIS A CA 1
ATOM 796 C C . HIS A 1 100 ? 11.560 -6.449 -27.348 1.00 94.00 100 HIS A C 1
ATOM 798 O O . HIS A 1 100 ? 10.516 -6.230 -27.960 1.00 94.00 100 HIS A O 1
ATOM 804 N N . PRO A 1 101 ? 12.724 -6.640 -28.003 1.00 95.25 101 PRO A N 1
ATOM 805 C CA . PRO A 1 101 ? 12.874 -6.376 -29.441 1.00 95.25 101 PRO A CA 1
ATOM 806 C C . PRO A 1 101 ? 11.916 -7.160 -30.347 1.00 95.25 101 PRO A C 1
ATOM 808 O O . PRO A 1 101 ? 11.614 -6.735 -31.455 1.00 95.25 101 PRO A O 1
ATOM 811 N N . ARG A 1 102 ? 11.453 -8.330 -29.887 1.00 96.31 102 ARG A N 1
ATOM 812 C CA . ARG A 1 102 ? 10.613 -9.260 -30.669 1.00 96.31 102 ARG A CA 1
ATOM 813 C C . ARG A 1 102 ? 9.248 -9.568 -30.053 1.00 96.31 102 ARG A C 1
ATOM 815 O O . ARG A 1 102 ? 8.518 -10.387 -30.599 1.00 96.31 102 ARG A O 1
ATOM 822 N N . ARG A 1 103 ? 8.924 -9.005 -28.884 1.00 96.31 103 ARG A N 1
ATOM 823 C CA . ARG A 1 103 ? 7.646 -9.273 -28.198 1.00 96.31 103 ARG A CA 1
ATOM 824 C C .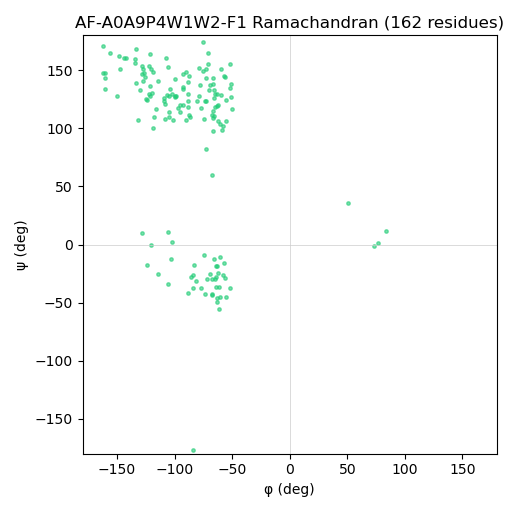 ARG A 1 103 ? 6.894 -7.964 -28.023 1.00 96.31 103 ARG A C 1
ATOM 826 O O . ARG A 1 103 ? 7.507 -6.905 -27.918 1.00 96.31 103 ARG A O 1
ATOM 833 N N . LYS A 1 104 ? 5.565 -8.049 -27.997 1.00 96.94 104 LYS A N 1
ATOM 834 C CA . LYS A 1 104 ? 4.725 -6.896 -27.665 1.00 96.94 104 LYS A CA 1
ATOM 835 C C . LYS A 1 104 ? 5.079 -6.391 -26.258 1.00 96.94 104 LYS A C 1
ATOM 837 O O . LYS A 1 104 ? 5.508 -7.208 -25.440 1.00 96.94 104 LYS A O 1
ATOM 842 N N . PRO A 1 105 ? 4.903 -5.086 -25.979 1.00 96.69 105 PRO A N 1
ATOM 843 C CA . PRO A 1 105 ? 5.046 -4.569 -24.627 1.00 96.69 105 PRO A CA 1
ATOM 844 C C . PRO A 1 105 ? 4.210 -5.385 -23.644 1.00 96.69 105 PRO A C 1
ATOM 846 O O . PRO A 1 105 ? 3.075 -5.759 -23.947 1.00 96.69 105 PRO A O 1
ATOM 849 N N . SER A 1 106 ? 4.785 -5.666 -22.485 1.00 96.00 106 SER A N 1
ATOM 850 C CA . SER A 1 106 ? 4.145 -6.432 -21.420 1.00 96.00 106 SER A CA 1
ATOM 851 C C . SER A 1 106 ? 4.346 -5.739 -20.079 1.00 96.00 106 SER A C 1
ATOM 853 O O . SER A 1 106 ? 5.158 -4.823 -19.966 1.00 96.00 106 SER A O 1
ATOM 855 N N . THR A 1 107 ? 3.619 -6.183 -19.061 1.00 96.31 107 THR A N 1
ATOM 856 C CA . THR A 1 107 ? 3.759 -5.692 -17.687 1.00 96.31 107 THR A CA 1
ATOM 857 C C . THR A 1 107 ? 4.115 -6.837 -16.750 1.00 96.31 107 THR A C 1
ATOM 859 O O . THR A 1 107 ? 3.988 -8.008 -17.119 1.00 96.31 107 THR A O 1
ATOM 862 N N . ILE A 1 108 ? 4.587 -6.487 -15.560 1.00 95.38 108 ILE A N 1
ATOM 863 C CA . ILE A 1 108 ? 4.821 -7.420 -14.464 1.00 95.38 108 ILE A CA 1
ATOM 864 C C . ILE A 1 108 ? 3.577 -7.451 -13.588 1.00 95.38 108 ILE A C 1
ATOM 866 O O . ILE A 1 108 ? 3.007 -6.416 -13.257 1.00 95.38 108 ILE A O 1
ATOM 870 N N . ILE A 1 109 ? 3.193 -8.662 -13.214 1.00 96.38 109 ILE A N 1
ATOM 871 C CA . ILE A 1 109 ? 2.117 -8.957 -12.281 1.00 96.38 109 ILE A CA 1
ATOM 872 C C . ILE A 1 109 ? 2.703 -9.883 -11.222 1.00 96.38 109 ILE A C 1
ATOM 874 O O . ILE A 1 109 ? 3.484 -10.778 -11.558 1.00 96.38 109 ILE A O 1
ATOM 878 N N . ILE A 1 110 ? 2.311 -9.684 -9.971 1.00 94.06 110 ILE A N 1
ATOM 879 C CA . ILE A 1 110 ? 2.651 -10.572 -8.864 1.00 94.06 110 ILE A CA 1
ATOM 880 C C . ILE A 1 110 ? 1.429 -11.394 -8.455 1.00 94.06 110 ILE A C 1
ATOM 882 O O . ILE A 1 110 ? 0.277 -11.002 -8.659 1.00 94.06 110 ILE A O 1
ATOM 886 N N . LEU A 1 111 ? 1.698 -12.571 -7.896 1.00 92.38 111 LEU A N 1
ATOM 887 C CA . LEU A 1 111 ? 0.689 -13.476 -7.364 1.00 92.38 111 LEU A CA 1
ATOM 888 C C . LEU A 1 111 ? 0.946 -13.629 -5.871 1.00 92.38 111 LEU A C 1
ATOM 890 O O . LEU A 1 111 ? 1.932 -14.250 -5.476 1.00 92.38 111 LEU A O 1
ATOM 894 N N . GLN A 1 112 ? 0.069 -13.064 -5.045 1.00 90.50 112 GLN A N 1
ATOM 895 C CA . GLN A 1 112 ? 0.272 -13.014 -3.600 1.00 90.50 112 GLN A CA 1
ATOM 896 C C . GLN A 1 112 ? -0.966 -13.503 -2.858 1.00 90.50 112 GLN A C 1
ATOM 898 O O . GLN A 1 112 ? -2.084 -13.087 -3.141 1.00 90.50 112 GLN A O 1
ATOM 903 N N . TYR A 1 113 ? -0.779 -14.387 -1.876 1.00 92.94 113 TYR A N 1
ATOM 904 C CA . TYR A 1 113 ? -1.868 -14.750 -0.975 1.00 92.94 113 TYR A CA 1
ATOM 905 C C . TYR A 1 113 ? -2.161 -13.599 -0.005 1.00 92.94 113 TYR A C 1
ATOM 907 O O . TYR A 1 113 ? -1.273 -13.171 0.737 1.00 92.94 113 TYR A O 1
ATOM 915 N N . ARG A 1 114 ? -3.409 -13.122 0.018 1.00 95.19 114 ARG A N 1
ATOM 916 C CA . ARG A 1 114 ? -3.875 -12.054 0.910 1.00 95.19 114 ARG A CA 1
ATOM 917 C C . ARG A 1 114 ? -4.793 -12.646 1.982 1.00 95.19 114 ARG A C 1
ATOM 919 O O . ARG A 1 114 ? -5.936 -12.970 1.664 1.00 95.19 114 ARG A O 1
ATOM 926 N N . PRO A 1 115 ? -4.357 -12.734 3.257 1.00 95.56 115 PRO A N 1
ATOM 927 C CA . PRO A 1 115 ? -5.201 -13.244 4.338 1.00 95.56 115 PRO A CA 1
ATOM 928 C C . PRO A 1 115 ? -6.585 -12.576 4.451 1.00 95.56 115 PRO A C 1
ATOM 930 O O . PRO A 1 115 ? -7.540 -13.307 4.687 1.00 95.56 115 PRO A O 1
ATOM 933 N N . PRO A 1 116 ? -6.753 -11.250 4.225 1.00 94.06 116 PRO A N 1
ATOM 934 C CA . PRO A 1 116 ? -8.081 -10.624 4.257 1.00 94.06 116 PRO A CA 1
ATOM 935 C C . PRO A 1 116 ? -9.064 -11.138 3.193 1.00 94.06 116 PRO A C 1
ATOM 937 O O . PRO A 1 116 ? -10.269 -11.027 3.384 1.00 94.06 116 PRO A O 1
ATOM 940 N N . VAL A 1 117 ? -8.558 -11.676 2.078 1.00 94.44 117 VAL A N 1
ATOM 941 C CA . VAL A 1 117 ? -9.360 -12.208 0.959 1.00 94.44 117 VAL A CA 1
ATOM 942 C C . VAL A 1 117 ? -9.399 -13.746 0.975 1.00 94.44 117 VAL A C 1
ATOM 944 O O . VAL A 1 117 ? -10.194 -14.350 0.266 1.00 94.44 117 VAL A O 1
ATOM 947 N N . ASP A 1 118 ? -8.540 -14.386 1.777 1.00 94.00 118 ASP A N 1
ATOM 948 C CA . ASP A 1 118 ? -8.309 -15.839 1.805 1.00 94.00 118 ASP A CA 1
ATOM 949 C C . ASP A 1 118 ? -8.032 -16.452 0.417 1.00 94.00 118 ASP A C 1
ATOM 951 O O . ASP A 1 118 ? -8.439 -17.567 0.094 1.00 94.00 118 ASP A O 1
ATOM 955 N N . ALA A 1 119 ? -7.335 -15.709 -0.445 1.00 92.19 119 ALA A N 1
ATOM 956 C CA . ALA A 1 119 ? -7.058 -16.134 -1.811 1.00 92.19 119 ALA A CA 1
ATOM 957 C C . ALA A 1 119 ? -5.716 -15.603 -2.320 1.00 92.19 119 ALA A C 1
ATOM 959 O O . ALA A 1 119 ? -5.146 -14.657 -1.772 1.00 92.19 119 ALA A O 1
ATOM 960 N N . VAL A 1 120 ? -5.219 -16.224 -3.394 1.00 92.88 120 VAL A N 1
ATOM 961 C CA . VAL A 1 120 ? -4.137 -15.655 -4.203 1.00 92.88 120 VAL A CA 1
ATOM 962 C C . VAL A 1 120 ? -4.726 -14.567 -5.088 1.00 92.88 120 VAL A C 1
ATOM 964 O O . VAL A 1 120 ? -5.577 -14.836 -5.935 1.00 92.88 120 VAL A O 1
ATOM 967 N N . CYS A 1 121 ? -4.252 -13.350 -4.881 1.00 93.50 121 CYS A N 1
ATOM 968 C CA . CYS A 1 121 ? -4.616 -12.177 -5.644 1.00 93.50 121 CYS A CA 1
ATOM 969 C C . CYS A 1 121 ? -3.634 -11.965 -6.798 1.00 93.50 121 CYS A C 1
ATOM 971 O O . CYS A 1 121 ? -2.442 -12.263 -6.697 1.00 93.50 121 CYS A O 1
ATOM 973 N N . VAL A 1 122 ? -4.170 -11.447 -7.900 1.00 95.81 122 VAL A N 1
ATOM 974 C CA . VAL A 1 122 ? -3.412 -10.982 -9.060 1.00 95.81 122 VAL A CA 1
ATOM 975 C C . VAL A 1 122 ? -3.228 -9.481 -8.889 1.00 95.81 122 VAL A C 1
ATOM 977 O O . VAL A 1 122 ? -4.216 -8.749 -8.891 1.00 95.81 122 VAL A O 1
ATOM 980 N N . GLU A 1 123 ? -1.991 -9.028 -8.707 1.00 95.56 123 GLU A N 1
ATOM 981 C CA . GLU A 1 123 ? -1.705 -7.650 -8.298 1.00 95.56 123 GLU A CA 1
ATOM 982 C C . GLU A 1 123 ? -0.580 -7.028 -9.136 1.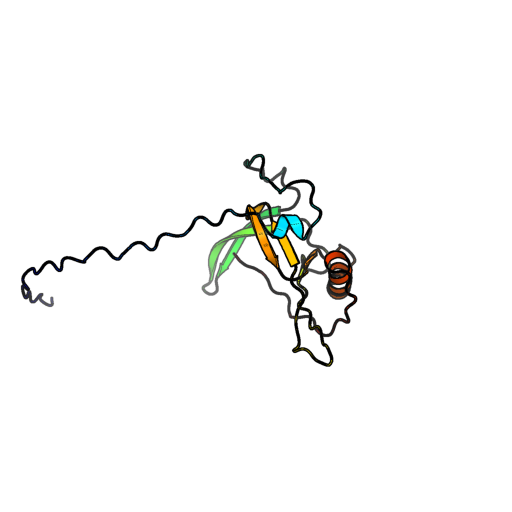00 95.56 123 GLU A C 1
ATOM 984 O O . GLU A 1 123 ? 0.256 -7.724 -9.716 1.00 95.56 123 GLU A O 1
ATOM 989 N N . LEU A 1 124 ? -0.559 -5.698 -9.206 1.00 96.62 124 LEU A N 1
ATOM 990 C CA . LEU A 1 124 ? 0.653 -4.980 -9.597 1.00 96.62 124 LEU A CA 1
ATOM 991 C C . LEU A 1 124 ? 1.663 -5.057 -8.442 1.00 96.62 124 LEU A C 1
ATOM 993 O O . LEU A 1 124 ? 1.220 -5.093 -7.293 1.00 96.62 124 LEU A O 1
ATOM 997 N N . PRO A 1 125 ? 2.981 -5.018 -8.719 1.00 96.94 125 PRO A N 1
ATOM 998 C CA . PRO A 1 125 ? 3.962 -4.760 -7.673 1.00 96.94 125 PRO A CA 1
ATOM 999 C C . PRO A 1 125 ? 3.586 -3.493 -6.905 1.00 96.94 125 PRO A C 1
ATOM 1001 O O . PRO A 1 125 ? 3.184 -2.498 -7.523 1.00 96.94 125 PRO A O 1
ATOM 1004 N N . ALA A 1 126 ? 3.648 -3.533 -5.581 1.00 96.44 126 ALA A N 1
ATOM 1005 C CA . ALA A 1 126 ? 3.160 -2.451 -4.738 1.00 96.44 126 ALA A CA 1
ATOM 1006 C C . ALA A 1 126 ? 3.729 -2.539 -3.325 1.00 96.44 126 ALA A C 1
ATOM 1008 O O . ALA A 1 126 ? 3.855 -3.621 -2.766 1.00 96.44 126 ALA A O 1
ATOM 1009 N N . GLY A 1 127 ? 3.939 -1.391 -2.689 1.00 94.69 127 GLY A N 1
ATOM 1010 C CA . GLY A 1 127 ? 4.433 -1.368 -1.317 1.00 94.69 127 GLY A CA 1
ATOM 1011 C C . GLY A 1 127 ? 4.212 -0.048 -0.605 1.00 94.69 127 GLY A C 1
ATOM 1012 O O . GLY A 1 127 ? 3.741 0.928 -1.197 1.00 94.69 127 GLY A O 1
ATOM 1013 N N . LEU A 1 128 ? 4.470 -0.056 0.702 1.00 95.38 128 LEU A N 1
ATOM 1014 C CA . LEU A 1 128 ? 4.281 1.113 1.557 1.00 95.38 128 LEU A CA 1
ATOM 1015 C C . LEU A 1 128 ? 5.405 2.123 1.324 1.00 95.38 128 LEU A C 1
ATOM 1017 O O . LEU A 1 128 ? 6.535 1.751 1.024 1.00 95.38 128 LEU A O 1
ATOM 1021 N N . VAL A 1 129 ? 5.084 3.405 1.487 1.00 95.31 129 VAL A N 1
ATOM 1022 C CA . VAL A 1 129 ? 6.095 4.467 1.463 1.00 95.31 129 VAL A CA 1
ATOM 1023 C C . VAL A 1 129 ? 6.646 4.654 2.871 1.00 95.31 129 VAL A C 1
ATOM 1025 O O . VAL A 1 129 ? 5.889 4.935 3.805 1.00 95.31 129 VAL A O 1
ATOM 1028 N N . ASP A 1 130 ? 7.962 4.528 3.022 1.00 91.75 130 ASP A N 1
ATOM 1029 C CA . ASP A 1 130 ? 8.617 4.721 4.312 1.00 91.75 130 ASP A CA 1
ATOM 1030 C C . ASP A 1 130 ? 8.628 6.197 4.745 1.00 91.75 130 ASP A C 1
ATOM 1032 O O . ASP A 1 130 ? 8.600 7.124 3.937 1.00 91.75 130 ASP A O 1
ATOM 1036 N N . SER A 1 131 ? 8.725 6.448 6.057 1.00 84.94 131 SER A N 1
ATOM 1037 C CA . SER A 1 131 ? 8.548 7.780 6.668 1.00 84.94 131 SER A CA 1
ATOM 1038 C C . SER A 1 131 ? 9.470 8.895 6.146 1.00 84.94 131 SER A C 1
ATOM 1040 O O . SER A 1 131 ? 9.214 10.066 6.426 1.00 84.94 131 SER A O 1
ATOM 1042 N N . LYS A 1 132 ? 10.555 8.557 5.442 1.00 85.94 132 LYS A N 1
ATOM 1043 C CA . LYS A 1 132 ? 11.530 9.503 4.865 1.00 85.94 132 LYS A CA 1
ATOM 1044 C C . LYS A 1 132 ? 11.789 9.256 3.378 1.00 85.94 132 LYS A C 1
ATOM 1046 O O . LYS A 1 132 ? 12.724 9.823 2.822 1.00 85.94 132 LYS A O 1
ATOM 1051 N N . GLU A 1 133 ? 10.994 8.395 2.763 1.00 92.94 133 GLU A N 1
ATOM 1052 C CA . GLU A 1 133 ? 11.149 7.983 1.378 1.00 92.94 133 GLU A CA 1
ATOM 1053 C C . GLU A 1 133 ? 10.176 8.768 0.493 1.00 92.94 133 GLU A C 1
ATOM 1055 O O . GLU A 1 133 ? 9.050 9.075 0.894 1.00 92.94 133 GLU A O 1
ATOM 1060 N N . SER A 1 134 ? 10.607 9.133 -0.716 1.00 94.69 134 SER A N 1
ATOM 1061 C CA . SER A 1 134 ? 9.683 9.695 -1.697 1.00 94.69 134 SER A CA 1
ATOM 1062 C C . SER A 1 134 ? 8.877 8.569 -2.364 1.00 94.69 134 SER A C 1
ATOM 1064 O O . SER A 1 134 ? 9.396 7.467 -2.534 1.00 94.69 134 SER A O 1
ATOM 1066 N N . PRO A 1 135 ? 7.644 8.815 -2.844 1.00 95.75 135 PRO A N 1
ATOM 1067 C CA . PRO A 1 135 ? 6.899 7.799 -3.596 1.00 95.75 135 PRO A CA 1
ATOM 1068 C C . PRO A 1 135 ? 7.660 7.281 -4.831 1.00 95.75 135 PRO A C 1
ATOM 1070 O O . PRO A 1 135 ? 7.498 6.134 -5.234 1.00 95.75 135 PRO A O 1
ATOM 1073 N N . SER A 1 136 ? 8.516 8.118 -5.425 1.00 95.62 136 SER A N 1
ATOM 1074 C CA . SER A 1 136 ? 9.400 7.727 -6.528 1.00 95.62 136 SER A CA 1
ATOM 1075 C C . SER A 1 136 ? 10.402 6.656 -6.100 1.00 95.62 136 SER A C 1
ATOM 1077 O O . SER A 1 136 ? 10.555 5.649 -6.790 1.00 95.62 136 SER A O 1
ATOM 1079 N N . ASP A 1 137 ? 11.082 6.880 -4.975 1.00 95.88 137 ASP A N 1
ATOM 1080 C CA . ASP A 1 137 ? 12.113 5.971 -4.471 1.00 95.88 137 ASP A CA 1
ATOM 1081 C C . ASP A 1 137 ? 11.485 4.650 -4.019 1.00 95.88 137 ASP A C 1
ATOM 1083 O O . ASP A 1 137 ? 11.951 3.587 -4.432 1.00 95.88 137 ASP A O 1
ATOM 1087 N N . ALA A 1 138 ? 10.344 4.729 -3.322 1.00 97.00 138 ALA A N 1
ATOM 1088 C CA . ALA A 1 138 ? 9.547 3.568 -2.933 1.00 97.00 138 ALA A CA 1
ATOM 1089 C C . ALA A 1 138 ? 9.177 2.712 -4.150 1.00 97.00 138 ALA A C 1
ATOM 1091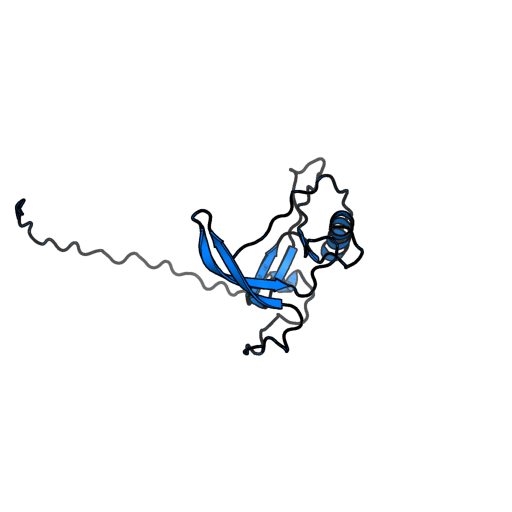 O O . ALA A 1 138 ? 9.342 1.498 -4.137 1.00 97.00 138 ALA A O 1
ATOM 1092 N N . ALA A 1 139 ? 8.731 3.333 -5.249 1.00 97.06 139 ALA A N 1
ATOM 1093 C CA . ALA A 1 139 ? 8.338 2.598 -6.449 1.00 97.06 139 ALA A CA 1
ATOM 1094 C C . ALA A 1 139 ? 9.507 1.835 -7.094 1.00 97.06 139 ALA A C 1
ATOM 1096 O O . ALA A 1 139 ? 9.312 0.737 -7.614 1.00 97.06 139 ALA A O 1
ATOM 1097 N N . VAL A 1 140 ? 10.717 2.400 -7.083 1.00 96.75 140 VAL A N 1
ATOM 1098 C CA . VAL A 1 140 ? 11.906 1.722 -7.624 1.00 96.75 140 VAL A CA 1
ATOM 1099 C C . VAL A 1 140 ? 12.359 0.597 -6.692 1.00 96.75 140 VAL A C 1
ATOM 1101 O O . VAL A 1 140 ? 12.662 -0.491 -7.182 1.00 96.75 140 VAL A O 1
ATOM 1104 N N . ARG A 1 141 ? 12.364 0.842 -5.376 1.00 97.50 141 ARG A N 1
ATOM 1105 C CA . ARG A 1 141 ? 12.730 -0.139 -4.348 1.00 97.50 141 ARG A CA 1
ATOM 1106 C C . ARG A 1 141 ? 11.797 -1.348 -4.363 1.00 97.50 141 ARG A C 1
ATOM 1108 O O . ARG A 1 141 ? 12.266 -2.465 -4.550 1.00 97.50 141 ARG A O 1
ATOM 1115 N N . GLU A 1 142 ? 10.491 -1.125 -4.245 1.00 97.56 142 GLU A N 1
ATOM 1116 C CA . GLU A 1 142 ? 9.482 -2.194 -4.198 1.00 97.56 142 GLU A CA 1
ATOM 1117 C C . GLU A 1 142 ? 9.472 -3.023 -5.488 1.00 97.56 142 GLU A C 1
ATOM 1119 O O . GLU A 1 142 ? 9.342 -4.246 -5.457 1.00 97.56 142 GLU A O 1
ATOM 1124 N N . LEU A 1 143 ? 9.694 -2.386 -6.646 1.00 97.00 143 LEU A N 1
ATOM 1125 C CA . LEU A 1 143 ? 9.837 -3.120 -7.901 1.00 97.00 143 LEU A CA 1
ATOM 1126 C C . LEU A 1 143 ? 11.024 -4.097 -7.855 1.00 97.00 143 LEU A C 1
ATOM 1128 O O . LEU A 1 143 ? 10.884 -5.240 -8.297 1.00 97.00 143 LEU A O 1
ATOM 1132 N N . GLU A 1 144 ? 12.181 -3.666 -7.351 1.00 96.69 144 GLU A N 1
ATOM 1133 C CA . GLU A 1 144 ? 13.358 -4.530 -7.231 1.00 96.69 144 GLU A CA 1
ATOM 1134 C C . GLU A 1 144 ? 13.139 -5.633 -6.185 1.00 96.69 144 GLU A C 1
ATOM 1136 O O . GLU A 1 144 ? 13.436 -6.792 -6.470 1.00 96.69 144 GLU A O 1
ATOM 1141 N N . GLU A 1 145 ? 12.569 -5.308 -5.023 1.00 95.94 145 GLU A N 1
ATOM 1142 C CA . GLU A 1 145 ? 12.328 -6.260 -3.931 1.00 95.94 145 GLU A CA 1
ATOM 1143 C C . GLU A 1 145 ? 11.345 -7.374 -4.320 1.00 95.94 145 GLU A C 1
ATOM 1145 O O . GLU A 1 145 ? 11.616 -8.553 -4.080 1.00 95.94 145 GLU A O 1
ATOM 1150 N N . GLU A 1 146 ? 10.224 -7.033 -4.960 1.00 94.25 146 GLU A N 1
ATOM 1151 C CA . GLU A 1 146 ? 9.169 -8.009 -5.262 1.00 94.25 146 GLU A CA 1
ATOM 1152 C C . GLU A 1 146 ? 9.416 -8.796 -6.552 1.00 94.25 146 GLU A C 1
ATOM 1154 O O . GLU A 1 146 ? 8.907 -9.909 -6.719 1.00 94.25 146 GLU A O 1
ATOM 1159 N N . THR A 1 147 ? 10.167 -8.221 -7.497 1.00 94.50 147 THR A N 1
ATOM 1160 C CA . THR A 1 147 ? 10.279 -8.773 -8.857 1.00 94.50 147 THR A CA 1
ATOM 1161 C C . THR A 1 147 ? 11.713 -9.060 -9.297 1.00 94.50 147 THR A C 1
ATOM 1163 O O . THR A 1 147 ? 11.914 -9.785 -10.273 1.00 94.50 147 THR A O 1
ATOM 1166 N N . GLY A 1 148 ? 12.714 -8.490 -8.620 1.00 95.44 148 GLY A N 1
ATOM 1167 C CA . GLY A 1 148 ? 14.125 -8.533 -9.014 1.00 95.44 148 GLY A CA 1
ATOM 1168 C C . GLY A 1 148 ? 14.481 -7.650 -10.218 1.00 95.44 148 GLY A C 1
ATOM 1169 O O . GLY A 1 148 ? 15.642 -7.615 -10.630 1.00 95.44 148 GLY A O 1
ATOM 1170 N N . TYR A 1 149 ? 13.515 -6.942 -10.816 1.00 94.81 149 TYR A N 1
ATOM 1171 C CA . TYR A 1 149 ? 13.761 -6.069 -11.963 1.00 94.81 149 TYR A CA 1
ATOM 1172 C C . TYR A 1 149 ? 14.154 -4.660 -11.531 1.00 94.81 149 TYR A C 1
ATOM 1174 O O . TYR A 1 149 ? 13.538 -4.056 -10.662 1.00 94.81 149 TYR A O 1
ATOM 1182 N N . LYS A 1 150 ? 15.125 -4.086 -12.245 1.00 94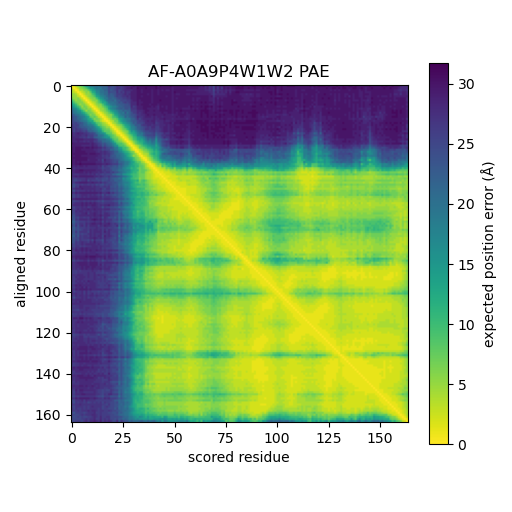.88 150 LYS A N 1
ATOM 1183 C CA . LYS A 1 150 ? 15.487 -2.672 -12.122 1.00 94.88 150 LYS A CA 1
ATOM 1184 C C . LYS A 1 150 ? 14.759 -1.859 -13.181 1.00 94.88 150 LYS A C 1
ATOM 1186 O O . LYS A 1 150 ? 14.920 -2.099 -14.379 1.00 94.88 150 LYS A O 1
ATOM 1191 N N . GLY A 1 151 ? 13.946 -0.909 -12.733 1.00 93.44 151 GLY A N 1
ATOM 1192 C CA . GLY A 1 151 ? 13.173 -0.014 -13.588 1.00 93.44 151 GLY A CA 1
ATOM 1193 C C . GLY A 1 151 ? 13.715 1.412 -13.589 1.00 93.44 151 GLY A C 1
ATOM 1194 O O . GLY A 1 151 ? 14.413 1.833 -12.672 1.00 93.44 151 GLY A O 1
ATOM 1195 N N . LYS A 1 152 ? 13.349 2.180 -14.618 1.00 94.94 152 LYS A N 1
ATOM 1196 C CA . LYS A 1 152 ? 13.489 3.639 -14.622 1.00 94.94 152 LYS A CA 1
ATOM 1197 C C . LYS A 1 152 ? 12.100 4.248 -14.518 1.00 94.94 152 LYS A C 1
ATOM 1199 O O . LYS A 1 152 ? 11.258 3.981 -15.374 1.00 94.94 152 LYS A O 1
ATOM 1204 N N . LEU A 1 153 ? 11.884 5.087 -13.512 1.00 95.81 153 LEU A N 1
ATOM 1205 C CA . LEU A 1 153 ? 10.635 5.821 -13.375 1.00 95.81 153 LEU A CA 1
ATOM 1206 C C . LEU A 1 153 ? 10.462 6.802 -14.543 1.00 95.81 153 LEU A C 1
ATOM 1208 O O . LEU A 1 153 ? 11.362 7.581 -14.861 1.00 95.81 153 LEU A O 1
ATOM 1212 N N . THR A 1 154 ? 9.297 6.757 -15.187 1.00 96.12 154 THR A N 1
ATOM 1213 C CA . THR A 1 154 ? 8.957 7.648 -16.307 1.00 96.12 154 THR A CA 1
ATOM 1214 C C . THR A 1 154 ? 7.819 8.606 -15.988 1.00 96.12 154 THR A C 1
ATOM 1216 O O . THR A 1 154 ? 7.714 9.647 -16.628 1.00 96.12 154 THR A O 1
ATOM 1219 N N . PHE A 1 155 ? 6.942 8.244 -15.052 1.00 96.19 155 PHE A N 1
ATOM 1220 C CA . PHE A 1 155 ? 5.732 8.995 -14.741 1.00 96.19 155 PHE A CA 1
ATOM 1221 C C . PHE A 1 155 ? 5.205 8.622 -13.352 1.00 96.19 155 PHE A C 1
ATOM 1223 O O . PHE A 1 155 ? 5.253 7.452 -12.978 1.00 96.19 155 PHE A O 1
ATOM 1230 N N . ILE A 1 156 ? 4.664 9.608 -12.634 1.00 95.75 156 ILE A N 1
ATOM 1231 C CA . ILE A 1 156 ? 3.885 9.426 -11.404 1.00 95.75 156 ILE A CA 1
ATOM 1232 C C . ILE A 1 156 ? 2.506 10.036 -11.659 1.00 95.75 156 ILE A C 1
ATOM 1234 O O . ILE A 1 156 ? 2.411 11.179 -12.109 1.00 95.75 156 ILE A O 1
ATOM 1238 N N . SER A 1 157 ? 1.442 9.278 -11.400 1.00 95.25 157 SER A N 1
ATOM 1239 C CA . SER A 1 157 ? 0.074 9.791 -11.502 1.00 95.25 157 SER A CA 1
ATOM 1240 C C . SER A 1 157 ? -0.240 10.772 -10.369 1.00 95.25 157 SER A C 1
ATOM 1242 O O . SER A 1 157 ? 0.434 10.762 -9.340 1.00 95.25 157 SER A O 1
ATOM 1244 N N . PRO A 1 158 ? -1.321 11.564 -10.473 1.00 94.62 158 PRO A N 1
ATOM 1245 C CA . PRO A 1 158 ? -1.926 12.156 -9.286 1.00 94.62 158 PRO A CA 1
ATOM 1246 C C . PRO A 1 158 ? -2.216 11.087 -8.224 1.00 94.62 158 PRO A C 1
ATOM 1248 O O . PRO A 1 158 ? -2.409 9.910 -8.552 1.00 94.62 158 PRO A O 1
ATOM 1251 N N . THR A 1 159 ? -2.272 11.498 -6.958 1.00 92.81 159 THR A N 1
ATOM 1252 C CA . THR A 1 159 ? -2.653 10.611 -5.856 1.00 92.81 159 THR A CA 1
ATOM 1253 C C . THR A 1 159 ? -4.058 10.067 -6.080 1.00 92.81 159 THR A C 1
ATOM 1255 O O . THR A 1 159 ? -5.001 10.825 -6.308 1.00 92.81 159 THR A O 1
ATOM 1258 N N . ILE A 1 160 ? -4.197 8.747 -5.982 1.00 90.25 160 ILE A N 1
ATOM 1259 C CA . ILE A 1 160 ? -5.479 8.053 -6.069 1.00 90.25 160 ILE A CA 1
ATOM 1260 C C . ILE A 1 160 ? -5.850 7.589 -4.663 1.00 90.25 160 ILE A C 1
ATOM 1262 O O . ILE A 1 160 ? -5.049 6.946 -3.987 1.00 90.25 160 ILE A O 1
ATOM 1266 N N . ALA A 1 161 ? -7.067 7.910 -4.229 1.00 83.44 161 ALA A N 1
ATOM 1267 C CA . ALA A 1 161 ? -7.649 7.357 -3.015 1.00 83.44 161 ALA A CA 1
ATOM 1268 C C . ALA A 1 161 ? -8.585 6.208 -3.394 1.00 83.44 161 ALA A C 1
ATOM 1270 O O . ALA A 1 161 ? -9.468 6.373 -4.236 1.00 83.44 161 ALA A O 1
ATOM 1271 N N . ILE A 1 162 ? -8.392 5.047 -2.774 1.00 74.88 162 ILE A N 1
ATOM 1272 C CA . ILE A 1 162 ? -9.337 3.939 -2.889 1.00 74.88 162 ILE A CA 1
ATOM 1273 C C . ILE A 1 162 ? -10.386 4.147 -1.802 1.00 74.88 162 ILE A C 1
ATOM 1275 O O . ILE A 1 162 ? -10.080 4.050 -0.616 1.00 74.88 162 ILE A O 1
ATOM 1279 N N . VAL A 1 163 ? -11.605 4.464 -2.225 1.00 67.88 163 VAL A N 1
ATOM 1280 C CA . VAL A 1 163 ? -12.790 4.487 -1.365 1.00 67.88 163 VAL A CA 1
ATOM 1281 C C . VAL A 1 163 ? -13.556 3.186 -1.602 1.00 67.88 163 VAL A C 1
ATOM 1283 O O . VAL A 1 163 ? -13.801 2.823 -2.754 1.00 67.88 163 VAL A O 1
ATOM 1286 N N . GLN A 1 164 ? -13.853 2.453 -0.530 1.00 54.34 164 GLN A N 1
ATOM 1287 C CA . GLN A 1 164 ? -14.683 1.244 -0.544 1.00 54.34 164 GLN A CA 1
ATOM 1288 C C . GLN A 1 164 ? -15.960 1.491 0.247 1.00 54.34 164 GLN A C 1
ATOM 1290 O O . GLN A 1 164 ? -15.883 2.247 1.242 1.00 54.34 164 GLN A O 1
#

Radius of gyration: 26.09 Å; Cα contacts (8 Å, |Δi|>4): 173; chains: 1; bounding box: 76×55×52 Å

Sequence (164 aa):
MYTRTTSSLSHRSAILKPHQQSKFRSFTTTNPFRAAYNMPQAPKIKKIEALPADEAKWVEFQKISWQDQTGRDRVWEAANRKTRGAAGVDAVAICTVIRHPRRKPSTIIILQYRPPVDAVCVELPAGLVDSKESPSDAAVRELEEETGYKGKLTFISPTIAIVQ

Solvent-accessible surface area (backbone atoms only — not comparable to full-atom values): 11406 Å² total; per-residue (Å²): 142,84,84,88,83,89,81,91,78,82,91,75,88,79,83,80,77,85,75,83,78,77,80,76,72,82,73,82,75,75,59,68,67,59,75,76,43,97,55,97,65,81,91,74,90,88,81,88,77,91,75,56,73,89,75,42,79,58,50,44,80,44,80,46,77,44,67,48,101,84,72,46,81,44,78,46,82,44,81,42,64,71,70,61,28,83,75,77,46,58,58,42,73,45,87,51,79,48,80,48,102,88,50,77,75,42,65,62,72,42,81,46,76,39,78,96,73,74,41,74,43,84,39,58,42,60,42,67,31,52,72,88,42,50,66,69,56,35,45,47,50,37,37,30,73,78,68,71,46,87,74,78,92,86,82,81,77,80,92,80,80,89,83,130

pLDDT: mean 80.29, std 24.26, range [28.31, 98.06]

Nearest PDB structures (foldseek):
  5qtm-assembly2_D  TM=9.512E-01  e=5.375E-09  Homo sapiens
  8ptt-assembly1_A  TM=9.543E-01  e=1.376E-08  Homo sapiens
  5nwh-assembly1_A  TM=9.501E-01  e=1.376E-08  Homo sapiens
  8riy-assembly1_BBB  TM=9.119E-01  e=5.375E-09  Homo sapiens
  2dsb-assembly2_C  TM=9.543E-01  e=3.994E-08  Homo sapiens